Protein AF-A0A1B6AHB2-F1 (afdb_monomer)

Mean predicted aligned error: 6.26 Å

Secondary structure (DSSP, 8-state):
---GGGGS-HHHHHHHHHHHHHHHHHHHHTT---HHHHHHHHHHHHHHHHHHHHHHHHHHHHHHHHHHHHHTT-HHHHHHHHHHHHHHHHHHHHHHHHHHHHHHHHHHHHHHT-

Radius of gyration: 19.53 Å; Cα contacts (8 Å, |Δi|>4): 62; chains: 1; bounding box: 41×27×60 Å

Solvent-accessible surface area (backbone atoms only — not comparable to full-atom values): 6198 Å² total; per-residue (Å²): 130,86,63,72,66,80,78,44,55,72,71,57,42,53,55,47,44,52,54,37,52,52,51,32,54,52,27,53,74,72,71,44,86,40,65,69,37,51,54,52,40,50,58,44,47,56,54,52,51,49,50,49,29,54,49,49,41,54,49,32,58,56,48,50,60,52,31,59,63,36,38,81,79,40,49,73,60,20,52,54,52,48,57,52,37,51,53,53,35,51,52,30,52,52,52,50,51,55,52,51,52,55,52,51,52,55,55,52,55,59,60,75,76,108

Nearest PDB structures (foldseek):
  3fd9-assembly1_C  TM=6.848E-01  e=2.335E+00  Pseudomonas aeruginosa UCBPP-PA14
  1tkn-assembly1_A  TM=3.812E-01  e=1.404E+00  Homo sapiens
  2ysu-assembly1_B  TM=3.531E-01  e=4.869E+00  Escherichia coli
  7nsu-assembly1_D  TM=3.638E-01  e=5.152E+00  Escherichia coli

Sequence (114 aa):
MTTPYASMNTPELVALRGRLASSYVEAHRDGQDTEVHTTRLVAADSVLTAREAVHVLSRAQQAARWVEALAEHAPHRAATYAAEIERAAEAALSHAATLREQCAAVTAEGEQKR

Foldseek 3Di:
DPDVLLVDDLVRLVVVLVVLVVVLVVCVVVVHDNPVSVVSNVVSVLNNLLVVLVVLLVVLVVVLVVLVVCCVPPVVVSVVSNVVSVVSNVVSVVSNVVSVVVVVVVVVVVVVVD

Structure (mmCIF, N/CA/C/O backbone):
data_AF-A0A1B6AHB2-F1
#
_entry.id   AF-A0A1B6AHB2-F1
#
loop_
_atom_site.group_PDB
_atom_site.id
_atom_site.type_symbol
_atom_site.label_atom_id
_atom_site.label_alt_id
_atom_site.label_comp_id
_atom_site.label_asym_id
_atom_site.label_entity_id
_atom_site.label_seq_id
_atom_site.pdbx_PDB_ins_code
_atom_site.Cartn_x
_atom_site.Cartn_y
_atom_site.Cartn_z
_atom_site.occupancy
_atom_site.B_iso_or_equiv
_atom_site.auth_seq_id
_atom_site.auth_comp_id
_atom_site.auth_asym_id
_atom_site.auth_atom_id
_atom_site.pdbx_PDB_model_num
ATOM 1 N N . MET A 1 1 ? -3.946 -13.527 19.192 1.00 41.31 1 MET A N 1
ATOM 2 C CA . MET A 1 1 ? -5.226 -13.296 18.489 1.00 41.31 1 MET A CA 1
ATOM 3 C C . MET A 1 1 ? -4.915 -13.129 17.016 1.00 41.31 1 MET A C 1
ATOM 5 O O . MET A 1 1 ? -4.223 -12.183 16.674 1.00 41.31 1 MET A O 1
ATOM 9 N N . THR A 1 2 ? -5.354 -14.047 16.161 1.00 45.41 2 THR A N 1
ATOM 10 C CA . THR A 1 2 ? -5.328 -13.863 14.704 1.00 45.41 2 THR A CA 1
ATOM 11 C C . THR A 1 2 ? -6.244 -12.688 14.374 1.00 45.41 2 THR A C 1
ATOM 13 O O . THR A 1 2 ? -7.453 -12.755 14.585 1.00 45.41 2 THR A O 1
ATOM 16 N N . THR A 1 3 ? -5.673 -11.563 13.954 1.00 56.09 3 THR A N 1
ATOM 17 C CA . THR A 1 3 ? -6.435 -10.375 13.568 1.00 56.09 3 THR A CA 1
ATOM 18 C C . THR A 1 3 ? -7.291 -10.712 12.338 1.00 56.09 3 THR A C 1
ATOM 20 O O . THR A 1 3 ? -6.745 -11.150 11.324 1.00 56.09 3 THR A O 1
ATOM 23 N N . PRO A 1 4 ? -8.625 -10.517 12.379 1.00 80.12 4 PRO A N 1
ATOM 24 C CA . PRO A 1 4 ? -9.534 -10.995 11.330 1.00 80.12 4 PRO A CA 1
ATOM 25 C C . PRO A 1 4 ? -9.273 -10.352 9.955 1.00 80.12 4 PRO A C 1
ATOM 27 O O . PRO A 1 4 ? -9.627 -10.922 8.925 1.00 80.12 4 PRO A O 1
ATOM 30 N N . TYR A 1 5 ? -8.597 -9.201 9.918 1.00 85.88 5 TYR A N 1
ATOM 31 C CA . TYR A 1 5 ? -8.300 -8.438 8.703 1.00 85.88 5 TYR A CA 1
ATOM 32 C C . TYR A 1 5 ? -7.401 -9.183 7.708 1.00 85.88 5 TYR A C 1
ATOM 34 O O . TYR A 1 5 ? -7.607 -9.076 6.502 1.00 85.88 5 TYR A O 1
ATOM 42 N N . ALA A 1 6 ? -6.433 -9.971 8.195 1.00 81.31 6 ALA A N 1
ATOM 43 C CA . ALA A 1 6 ? -5.492 -10.689 7.332 1.00 81.31 6 ALA A CA 1
ATOM 44 C C . ALA A 1 6 ? -6.182 -11.779 6.490 1.00 81.31 6 ALA A C 1
ATOM 46 O O . ALA A 1 6 ? -5.744 -12.061 5.376 1.00 81.31 6 ALA A O 1
ATOM 47 N N . SER A 1 7 ? -7.276 -12.349 7.008 1.00 88.38 7 SER A N 1
ATOM 48 C CA . SER A 1 7 ? -8.059 -13.399 6.342 1.00 88.38 7 SER A CA 1
ATOM 49 C C . SER A 1 7 ? -9.059 -12.885 5.299 1.00 88.38 7 SER A C 1
ATOM 51 O O . SER A 1 7 ? -9.494 -13.658 4.452 1.00 88.38 7 SER A O 1
ATOM 53 N N . MET A 1 8 ? -9.409 -11.596 5.333 1.00 93.25 8 MET A N 1
ATOM 54 C CA . MET A 1 8 ? -10.359 -10.988 4.391 1.00 93.25 8 MET A CA 1
ATOM 55 C C . MET A 1 8 ? -9.699 -10.735 3.043 1.00 93.25 8 MET A C 1
ATOM 57 O O . MET A 1 8 ? -8.553 -10.297 3.011 1.00 93.25 8 MET A O 1
ATOM 61 N N . ASN A 1 9 ? -10.398 -10.890 1.923 1.00 94.44 9 ASN A N 1
ATOM 62 C CA . ASN A 1 9 ? -9.869 -10.414 0.638 1.00 94.44 9 ASN A CA 1
ATOM 63 C C . ASN A 1 9 ? -9.851 -8.866 0.574 1.00 94.44 9 ASN A C 1
ATOM 65 O O . ASN A 1 9 ? -10.346 -8.175 1.468 1.00 94.44 9 ASN A O 1
ATOM 69 N N . THR A 1 10 ? -9.206 -8.287 -0.447 1.00 92.94 10 THR A N 1
ATOM 70 C CA . THR A 1 10 ? -9.093 -6.819 -0.568 1.00 92.94 10 THR A CA 1
ATOM 71 C C . THR A 1 10 ? -10.461 -6.125 -0.656 1.00 92.94 10 THR A C 1
ATOM 73 O O . THR A 1 10 ? -10.664 -5.180 0.106 1.00 92.94 10 THR A O 1
ATOM 76 N N . PRO A 1 11 ? -11.423 -6.582 -1.485 1.00 96.31 11 PRO A N 1
ATOM 77 C CA . PRO A 1 11 ? -12.769 -6.001 -1.508 1.00 96.31 11 PRO A CA 1
ATOM 78 C C . PRO A 1 11 ? -13.484 -6.002 -0.148 1.00 96.31 11 PRO A C 1
ATOM 80 O O . PRO A 1 11 ? -14.030 -4.978 0.265 1.00 96.31 11 PRO A O 1
ATOM 83 N N . GLU A 1 12 ? -13.453 -7.122 0.576 1.00 95.50 12 GLU A N 1
ATOM 84 C CA . GLU A 1 12 ? -14.058 -7.252 1.908 1.00 95.50 12 GLU A CA 1
ATOM 85 C C . GLU A 1 12 ? -13.451 -6.271 2.910 1.00 95.50 12 GLU A C 1
ATOM 87 O O . GLU A 1 12 ? -14.174 -5.625 3.674 1.00 95.50 12 GLU A O 1
ATOM 92 N N . LEU A 1 13 ? -12.125 -6.137 2.885 1.00 95.44 13 LEU A N 1
ATOM 93 C CA . LEU A 1 13 ? -11.394 -5.264 3.791 1.00 95.44 13 LEU A CA 1
ATOM 94 C C . LEU A 1 13 ? -11.642 -3.779 3.488 1.00 95.44 13 LEU A C 1
ATOM 96 O O . LEU A 1 13 ? -11.825 -2.994 4.416 1.00 95.44 13 LEU A O 1
ATOM 100 N N . VAL A 1 14 ? -11.731 -3.394 2.210 1.00 95.56 14 VAL A N 1
ATOM 101 C CA . VAL A 1 14 ? -12.120 -2.031 1.806 1.00 95.56 14 VAL A CA 1
ATOM 102 C C . VAL A 1 14 ? -13.544 -1.716 2.266 1.00 95.56 14 VAL A C 1
ATOM 104 O O . VAL A 1 14 ? -13.785 -0.661 2.856 1.00 95.56 14 VAL A O 1
ATOM 107 N N . ALA A 1 15 ? -14.485 -2.644 2.068 1.00 95.38 15 ALA A N 1
ATOM 108 C CA . ALA A 1 15 ? -15.858 -2.476 2.536 1.00 95.38 15 ALA A CA 1
ATOM 109 C C . ALA A 1 15 ? -15.926 -2.346 4.069 1.00 95.38 15 ALA A C 1
ATOM 111 O O . ALA A 1 15 ? -16.686 -1.531 4.596 1.00 95.38 15 ALA A O 1
ATOM 112 N N . LEU A 1 16 ? -15.115 -3.119 4.798 1.00 93.88 16 LEU A N 1
ATOM 113 C CA . LEU A 1 16 ? -14.993 -3.000 6.248 1.00 93.88 16 LEU A CA 1
ATOM 114 C C . LEU A 1 16 ? -14.406 -1.650 6.672 1.00 93.88 16 LEU A C 1
ATOM 116 O O . LEU A 1 16 ? -14.953 -1.039 7.588 1.00 93.88 16 LEU A O 1
ATOM 120 N N . ARG A 1 17 ? -13.350 -1.164 6.005 1.00 94.56 17 ARG A N 1
ATOM 121 C CA . ARG A 1 17 ? -12.772 0.165 6.266 1.00 94.56 17 ARG A CA 1
ATOM 122 C C . ARG A 1 17 ? -13.831 1.256 6.126 1.00 94.56 17 ARG A C 1
ATOM 124 O O . ARG A 1 17 ? -13.928 2.117 6.992 1.00 94.56 17 ARG A O 1
ATOM 131 N N . GLY A 1 18 ? -14.666 1.173 5.087 1.00 95.06 18 GLY A N 1
ATOM 132 C CA . GLY A 1 18 ? -15.800 2.080 4.890 1.00 95.06 18 GLY A CA 1
ATOM 133 C C . GLY A 1 18 ? -16.779 2.069 6.067 1.00 95.06 18 GLY A C 1
ATOM 134 O O . GLY A 1 18 ? -17.089 3.122 6.614 1.00 95.06 18 GLY A O 1
ATOM 135 N N . ARG A 1 19 ? -17.198 0.881 6.527 1.00 94.88 19 ARG A N 1
ATOM 136 C CA . ARG A 1 19 ? -18.091 0.755 7.696 1.00 94.88 19 ARG A CA 1
ATOM 137 C C . ARG A 1 19 ? -17.468 1.313 8.975 1.00 94.88 19 ARG A C 1
ATOM 139 O O . ARG A 1 19 ? -18.148 2.001 9.730 1.00 94.88 19 ARG A O 1
ATOM 146 N N . LEU A 1 20 ? -16.186 1.032 9.213 1.00 93.44 20 LEU A N 1
ATOM 147 C CA . LEU A 1 20 ? -15.460 1.543 10.377 1.00 93.44 20 LEU A CA 1
ATOM 148 C C . LEU A 1 20 ? -15.352 3.072 10.352 1.00 93.44 20 LEU A C 1
ATOM 150 O O . LEU A 1 20 ? -15.505 3.697 11.396 1.00 93.44 20 LEU A O 1
ATOM 154 N N . ALA A 1 21 ? -15.145 3.667 9.174 1.00 94.19 21 ALA A N 1
ATOM 155 C CA . ALA A 1 21 ? -15.104 5.116 9.005 1.00 94.19 21 ALA A CA 1
ATOM 156 C C . ALA A 1 21 ? -16.470 5.755 9.288 1.00 94.19 21 ALA A C 1
ATOM 158 O O . ALA A 1 21 ? -16.538 6.744 10.011 1.00 94.19 21 ALA A O 1
ATOM 159 N N . SER A 1 22 ? -17.562 5.160 8.795 1.00 96.00 22 SER A N 1
ATOM 160 C CA . SER A 1 22 ? -18.919 5.612 9.132 1.00 96.00 22 SER A CA 1
ATOM 161 C C . SER A 1 22 ? -19.183 5.535 10.637 1.00 96.00 22 SER A C 1
ATOM 163 O O . SER A 1 22 ? -19.607 6.523 11.226 1.00 96.00 22 SER A O 1
ATOM 165 N N . SER A 1 23 ? -18.840 4.408 11.272 1.00 93.38 23 SER A N 1
ATOM 166 C CA . SER A 1 23 ? -19.028 4.231 12.721 1.00 93.38 23 SER A CA 1
ATOM 167 C C . SER A 1 23 ? -18.193 5.221 13.540 1.00 93.38 23 SER A C 1
ATOM 169 O O . SER A 1 23 ? -18.660 5.726 14.552 1.00 93.38 23 SER A O 1
ATOM 171 N N . TYR A 1 24 ? -16.965 5.526 13.100 1.00 94.38 24 TYR A N 1
ATOM 172 C CA . TYR A 1 24 ? -16.126 6.550 13.724 1.00 94.38 24 TYR A CA 1
ATOM 173 C C . TYR A 1 24 ? -16.796 7.929 13.686 1.00 94.38 24 TYR A C 1
ATOM 175 O O . TYR A 1 24 ? -16.838 8.618 14.700 1.00 94.38 24 TYR A O 1
ATOM 183 N N . VAL A 1 25 ? -17.332 8.326 12.527 1.00 95.94 25 VAL A N 1
ATOM 184 C CA . VAL A 1 25 ? -18.003 9.625 12.356 1.00 95.94 25 VAL A CA 1
ATOM 185 C C . VAL A 1 25 ? -19.260 9.719 13.221 1.00 95.94 25 VAL A C 1
ATOM 187 O O . VAL A 1 25 ? -19.486 10.754 13.843 1.00 95.94 25 VAL A O 1
ATOM 190 N N . GLU A 1 26 ? -20.056 8.651 13.288 1.00 96.00 26 GLU A N 1
ATOM 191 C CA . GLU A 1 26 ? -21.237 8.569 14.158 1.00 96.00 26 GLU A CA 1
ATOM 192 C C . GLU A 1 26 ? -20.846 8.682 15.638 1.00 96.00 26 GLU A C 1
ATOM 194 O O . GLU A 1 26 ? -21.339 9.567 16.334 1.00 96.00 26 GLU A O 1
ATOM 199 N N . ALA A 1 27 ? -19.876 7.882 16.092 1.00 93.44 27 ALA A N 1
ATOM 200 C CA . ALA A 1 27 ? -19.373 7.929 17.463 1.00 93.44 27 ALA A CA 1
ATOM 201 C C . ALA A 1 27 ? -18.822 9.317 17.834 1.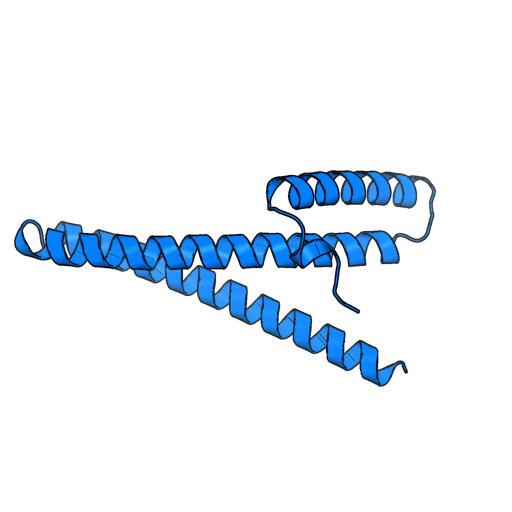00 93.44 27 ALA A C 1
ATOM 203 O O . ALA A 1 27 ? -19.129 9.841 18.902 1.00 93.44 27 ALA A O 1
ATOM 204 N N . HIS A 1 28 ? -18.056 9.946 16.937 1.00 94.44 28 HIS A N 1
ATOM 205 C CA . HIS A 1 28 ? -17.522 11.288 17.155 1.00 94.44 28 HIS A CA 1
ATOM 206 C C . HIS A 1 28 ? -18.635 12.337 17.274 1.00 94.44 28 HIS A C 1
ATOM 208 O O . HIS A 1 28 ? -18.585 13.199 18.151 1.00 94.44 28 HIS A O 1
ATOM 214 N N . ARG A 1 29 ? -19.658 12.252 16.414 1.00 96.19 29 ARG A N 1
ATOM 215 C CA . ARG A 1 29 ? -20.813 13.158 16.434 1.00 96.19 29 ARG A CA 1
ATOM 216 C C . ARG A 1 29 ? -21.609 13.045 17.734 1.00 96.19 29 ARG A C 1
ATOM 218 O O . ARG A 1 29 ? -22.061 14.066 18.247 1.00 96.19 29 ARG A O 1
ATOM 225 N N . ASP A 1 30 ? -21.744 11.834 18.257 1.00 96.00 30 ASP A N 1
ATOM 226 C CA . ASP A 1 30 ? -22.501 11.547 19.478 1.00 96.00 30 ASP A CA 1
ATOM 227 C C . ASP A 1 30 ? -21.668 11.746 20.760 1.00 96.00 30 ASP A C 1
ATOM 229 O O . ASP A 1 30 ? -22.150 11.490 21.865 1.00 96.00 30 ASP A O 1
ATOM 233 N N . GLY A 1 31 ? -20.416 12.208 20.634 1.00 94.12 31 GLY A N 1
ATOM 234 C CA . GLY A 1 31 ? -19.502 12.417 21.760 1.00 94.12 31 GLY A CA 1
ATOM 235 C C . GLY A 1 31 ? -19.067 11.120 22.449 1.00 94.12 31 GLY A C 1
ATOM 236 O O . GLY A 1 31 ? -18.669 11.146 23.613 1.00 94.12 31 GLY A O 1
ATOM 237 N N . GLN A 1 32 ? -19.176 9.985 21.758 1.00 94.88 32 GLN A N 1
ATOM 238 C CA . GLN A 1 32 ? -18.738 8.680 22.245 1.00 94.88 32 GLN A CA 1
ATOM 239 C C . GLN A 1 32 ? -17.214 8.541 22.136 1.00 94.88 32 GLN A C 1
ATOM 241 O O . GLN A 1 32 ? -16.551 9.248 21.373 1.00 94.88 32 GLN A O 1
ATOM 246 N N . ASP A 1 33 ? -16.653 7.585 22.877 1.00 91.19 33 ASP A N 1
ATOM 247 C CA . ASP A 1 33 ? -15.253 7.203 22.713 1.00 91.19 33 ASP A CA 1
ATOM 248 C C . ASP A 1 33 ? -15.003 6.645 21.298 1.00 91.19 33 ASP A C 1
ATOM 250 O O . ASP A 1 33 ? -15.700 5.752 20.813 1.00 91.19 33 ASP A O 1
ATOM 254 N N . THR A 1 34 ? -13.988 7.189 20.628 1.00 93.19 34 THR A N 1
ATOM 255 C CA . THR A 1 34 ? -13.626 6.854 19.245 1.00 93.19 34 THR A CA 1
ATOM 256 C C . THR A 1 34 ? -12.336 6.038 19.139 1.00 93.19 34 THR A C 1
ATOM 258 O O . THR A 1 34 ? -11.958 5.635 18.032 1.00 93.19 34 THR A O 1
ATOM 261 N N . GLU A 1 35 ? -11.657 5.754 20.255 1.00 89.94 35 GLU A N 1
ATOM 262 C CA . GLU A 1 35 ? -10.350 5.086 20.268 1.00 89.94 35 GLU A CA 1
ATOM 263 C C . GLU A 1 35 ? -10.418 3.694 19.619 1.00 89.94 35 GLU A C 1
ATOM 265 O O . GLU A 1 35 ? -9.585 3.333 18.778 1.00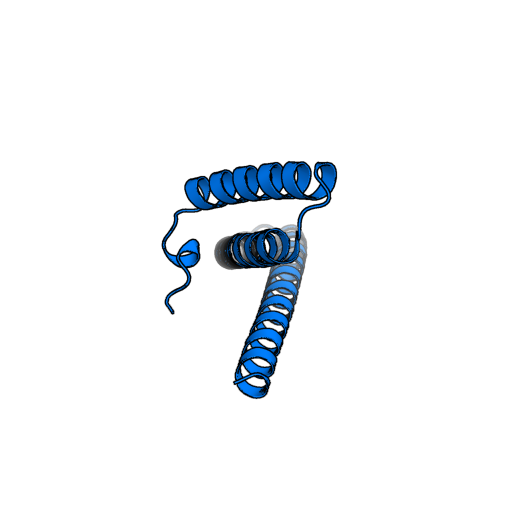 89.94 35 GLU A O 1
ATOM 270 N N . VAL A 1 36 ? -11.479 2.939 19.915 1.00 87.94 36 VAL A N 1
ATOM 271 C CA . VAL A 1 36 ? -11.713 1.607 19.338 1.00 87.94 36 VAL A CA 1
ATOM 272 C C . VAL A 1 36 ? -11.904 1.678 17.820 1.00 87.94 36 VAL A C 1
ATOM 274 O O . VAL A 1 36 ? -11.381 0.835 17.088 1.00 87.94 36 VAL A O 1
ATOM 277 N N . HIS A 1 37 ? -12.625 2.681 17.316 1.00 88.69 37 HIS A N 1
ATOM 278 C CA . HIS A 1 37 ? -12.848 2.843 15.877 1.00 88.69 37 HIS A CA 1
ATOM 279 C C . HIS A 1 37 ? -11.565 3.255 15.154 1.00 88.69 37 HIS A C 1
ATOM 281 O O . HIS A 1 37 ? -11.245 2.681 14.112 1.00 88.69 37 HIS A O 1
ATOM 287 N N . THR A 1 38 ? -10.793 4.165 15.749 1.00 89.12 38 THR A N 1
ATOM 288 C CA . THR A 1 38 ? -9.487 4.601 15.238 1.00 89.12 38 THR A CA 1
ATOM 289 C C . THR A 1 38 ? -8.516 3.427 15.149 1.00 89.12 38 THR A C 1
ATOM 291 O O . THR A 1 38 ? -7.952 3.168 14.088 1.00 89.12 38 THR A O 1
ATOM 294 N N . THR A 1 39 ? -8.398 2.637 16.218 1.00 89.50 39 THR A N 1
ATOM 295 C CA . THR A 1 39 ? -7.510 1.464 16.262 1.00 89.50 39 THR A CA 1
ATOM 296 C C . THR A 1 39 ? -7.866 0.443 15.180 1.00 89.50 39 THR A C 1
ATOM 298 O O . THR A 1 39 ? -6.995 -0.106 14.503 1.00 89.50 39 THR A O 1
ATOM 301 N N . ARG A 1 40 ? -9.164 0.190 14.973 1.00 90.56 40 ARG A N 1
ATOM 302 C CA . ARG A 1 40 ? -9.633 -0.757 13.950 1.00 90.56 40 ARG A CA 1
ATOM 303 C C . ARG A 1 40 ? -9.443 -0.222 12.530 1.00 90.56 40 ARG A C 1
ATOM 305 O O . ARG A 1 40 ? -9.122 -1.014 11.647 1.00 90.56 40 ARG A O 1
ATOM 312 N N . LEU A 1 41 ? -9.618 1.084 12.312 1.00 91.38 41 LEU A N 1
ATOM 313 C CA . LEU A 1 41 ? -9.336 1.741 11.032 1.00 91.38 41 LEU A CA 1
ATOM 314 C C . LEU A 1 41 ? -7.862 1.626 10.666 1.00 91.38 41 LEU A C 1
ATOM 316 O O . LEU A 1 41 ? -7.560 1.160 9.571 1.00 91.38 41 LEU A O 1
ATOM 320 N N . VAL A 1 42 ? -6.968 1.972 11.596 1.00 89.94 42 VAL A N 1
ATOM 321 C CA . VAL A 1 42 ? -5.517 1.857 11.402 1.00 89.94 42 VAL A CA 1
ATOM 322 C C . VAL A 1 42 ? -5.141 0.417 11.064 1.00 89.94 42 VAL A C 1
ATOM 324 O O . VAL A 1 42 ? -4.470 0.183 10.067 1.00 89.94 42 VAL A O 1
ATOM 327 N N . ALA A 1 43 ? -5.652 -0.568 11.808 1.00 88.69 43 ALA A N 1
ATOM 328 C CA . ALA A 1 43 ? -5.357 -1.974 11.538 1.00 88.69 43 ALA A CA 1
ATOM 329 C C . ALA A 1 43 ? -5.834 -2.448 10.149 1.00 88.69 43 ALA A C 1
ATOM 331 O O . ALA A 1 43 ? -5.133 -3.211 9.483 1.00 88.69 43 ALA A O 1
ATOM 332 N N . ALA A 1 44 ? -7.019 -2.016 9.703 1.00 91.75 44 ALA A N 1
ATOM 333 C CA . ALA A 1 44 ? -7.519 -2.344 8.369 1.00 91.75 44 ALA A CA 1
ATOM 334 C C . ALA A 1 44 ? -6.688 -1.666 7.267 1.00 91.75 44 ALA A C 1
ATOM 336 O O . ALA A 1 44 ? -6.371 -2.303 6.261 1.00 91.75 44 ALA A O 1
ATOM 337 N N . ASP A 1 45 ? -6.312 -0.403 7.471 1.00 91.50 45 ASP A N 1
ATOM 338 C CA . ASP A 1 45 ? -5.514 0.365 6.520 1.00 91.50 45 ASP A CA 1
ATOM 339 C C . ASP A 1 45 ? -4.094 -0.201 6.396 1.00 91.50 45 ASP A C 1
ATOM 341 O O . ASP A 1 45 ? -3.644 -0.456 5.286 1.00 91.50 45 ASP A O 1
ATOM 345 N N . SER A 1 46 ? -3.441 -0.571 7.504 1.00 90.62 46 SER A N 1
ATOM 346 C CA . SER A 1 46 ? -2.124 -1.226 7.480 1.00 90.62 46 SER A CA 1
ATOM 347 C C . SER A 1 46 ? -2.105 -2.498 6.626 1.00 90.62 46 SER A C 1
ATOM 349 O O . SER A 1 46 ? -1.138 -2.745 5.905 1.00 90.62 46 SER A O 1
ATOM 351 N N . VAL A 1 47 ? -3.170 -3.308 6.664 1.00 92.19 47 VAL A N 1
ATOM 352 C CA . VAL A 1 47 ? -3.266 -4.520 5.832 1.00 92.19 47 VAL A CA 1
ATOM 353 C C . VAL A 1 47 ? -3.478 -4.174 4.355 1.00 92.19 47 VAL A C 1
ATOM 355 O O . VAL A 1 47 ? -2.879 -4.820 3.493 1.00 92.19 47 VAL A O 1
ATOM 358 N N . LEU A 1 48 ? -4.299 -3.168 4.038 1.00 92.81 48 LEU A N 1
ATOM 359 C CA . LEU A 1 48 ? -4.487 -2.702 2.657 1.00 92.81 48 LEU A CA 1
ATOM 360 C C . LEU A 1 48 ? -3.182 -2.161 2.074 1.00 92.81 48 LEU A C 1
ATOM 362 O O . LEU A 1 48 ? -2.777 -2.568 0.987 1.00 92.81 48 LEU A O 1
ATOM 366 N N . THR A 1 49 ? -2.486 -1.334 2.837 1.00 92.06 49 THR A N 1
ATOM 367 C CA . THR A 1 49 ? -1.206 -0.749 2.461 1.00 92.06 49 THR A CA 1
ATOM 368 C C . THR A 1 49 ? -0.122 -1.812 2.278 1.00 92.06 49 THR A C 1
ATOM 370 O O . THR A 1 49 ? 0.615 -1.787 1.294 1.00 92.06 49 THR A O 1
ATOM 373 N N . ALA A 1 50 ? -0.055 -2.816 3.160 1.00 91.81 50 ALA A N 1
ATOM 374 C CA . ALA A 1 50 ? 0.866 -3.939 2.985 1.00 91.81 50 ALA A CA 1
ATOM 375 C C . ALA A 1 50 ? 0.581 -4.723 1.690 1.00 91.81 50 ALA A C 1
ATOM 377 O O . ALA A 1 50 ? 1.508 -5.127 0.986 1.00 91.81 50 ALA A O 1
ATOM 378 N N . ARG A 1 51 ? -0.698 -4.918 1.338 1.00 93.62 51 ARG A N 1
ATOM 379 C CA . ARG A 1 51 ? -1.092 -5.571 0.078 1.00 93.62 51 ARG A CA 1
ATOM 380 C C . ARG A 1 51 ? -0.709 -4.747 -1.139 1.00 93.62 51 ARG A C 1
ATOM 382 O O . ARG A 1 51 ? -0.243 -5.319 -2.123 1.00 93.62 51 ARG A O 1
ATOM 389 N N . GLU A 1 52 ? -0.889 -3.435 -1.074 1.00 92.94 52 GLU A N 1
ATOM 390 C CA . GLU A 1 52 ? -0.473 -2.526 -2.137 1.00 92.94 52 GLU A CA 1
ATOM 391 C C . GLU A 1 52 ? 1.045 -2.567 -2.336 1.00 92.94 52 GLU A C 1
ATOM 393 O O . GLU A 1 52 ? 1.499 -2.753 -3.464 1.00 92.94 52 GLU A O 1
ATOM 398 N N . ALA A 1 53 ? 1.832 -2.535 -1.257 1.00 92.50 53 ALA A N 1
ATOM 399 C CA . ALA A 1 53 ? 3.285 -2.672 -1.336 1.00 92.50 53 ALA A CA 1
ATOM 400 C C . ALA A 1 53 ? 3.704 -3.997 -2.001 1.00 92.50 53 ALA A C 1
ATOM 402 O O . ALA A 1 53 ? 4.512 -4.000 -2.929 1.00 92.50 53 ALA A O 1
ATOM 403 N N . VAL A 1 54 ? 3.107 -5.127 -1.599 1.00 93.81 54 VAL A N 1
ATOM 404 C CA . VAL A 1 54 ? 3.366 -6.437 -2.229 1.00 93.81 54 VAL A CA 1
ATOM 405 C C . VAL A 1 54 ? 2.983 -6.435 -3.712 1.00 93.81 54 VAL A C 1
ATOM 407 O O . VAL A 1 54 ? 3.714 -6.988 -4.540 1.00 93.81 54 VAL A O 1
ATOM 410 N N . HIS A 1 55 ? 1.860 -5.808 -4.069 1.00 94.31 55 HIS A N 1
ATOM 411 C CA . HIS A 1 55 ? 1.429 -5.691 -5.459 1.00 94.31 55 HIS A CA 1
ATOM 412 C C . HIS A 1 55 ? 2.427 -4.878 -6.294 1.00 94.31 55 HIS A C 1
ATOM 414 O O . HIS A 1 55 ? 2.848 -5.341 -7.357 1.00 94.31 55 HIS A O 1
ATOM 420 N N . VAL A 1 56 ? 2.852 -3.711 -5.800 1.00 94.31 56 VAL A N 1
ATOM 421 C CA . VAL A 1 56 ? 3.845 -2.851 -6.461 1.00 94.31 56 VAL A CA 1
ATOM 422 C C . VAL A 1 56 ? 5.165 -3.594 -6.646 1.00 94.31 56 VAL A C 1
ATOM 424 O O . VAL A 1 56 ? 5.690 -3.618 -7.757 1.00 94.31 56 VAL A O 1
ATOM 427 N N . LEU A 1 57 ? 5.664 -4.278 -5.614 1.00 92.94 57 LEU A N 1
ATOM 428 C CA . LEU A 1 57 ? 6.909 -5.048 -5.697 1.00 92.94 57 LEU A CA 1
ATOM 429 C C . LEU A 1 57 ? 6.818 -6.196 -6.704 1.00 92.94 57 LEU A C 1
ATOM 431 O O . LEU A 1 57 ? 7.728 -6.391 -7.507 1.00 92.94 57 LEU A O 1
ATOM 435 N N . SER A 1 58 ? 5.697 -6.917 -6.720 1.00 94.69 58 SER A N 1
ATOM 436 C CA . SER A 1 58 ? 5.475 -7.995 -7.689 1.00 94.69 58 SER A CA 1
ATOM 437 C C . SER A 1 58 ? 5.458 -7.461 -9.123 1.00 94.69 58 SER A C 1
ATOM 439 O O . SER A 1 58 ? 6.042 -8.064 -10.025 1.00 94.69 58 SER A O 1
ATOM 441 N N . ARG A 1 59 ? 4.822 -6.303 -9.350 1.00 94.00 59 ARG A N 1
ATOM 442 C CA . ARG A 1 59 ? 4.822 -5.645 -10.662 1.00 94.00 59 ARG A CA 1
ATOM 443 C C . ARG A 1 59 ? 6.199 -5.126 -11.049 1.00 94.00 59 ARG A C 1
ATOM 445 O O . ARG A 1 59 ? 6.576 -5.289 -12.204 1.00 94.00 59 ARG A O 1
ATOM 452 N N . ALA A 1 60 ? 6.947 -4.554 -10.110 1.00 92.19 60 ALA A N 1
ATOM 453 C CA . ALA A 1 60 ? 8.313 -4.101 -10.336 1.00 92.19 60 ALA A CA 1
ATOM 454 C C . ALA A 1 60 ? 9.214 -5.263 -10.778 1.00 92.19 60 ALA A C 1
ATOM 456 O O . ALA A 1 60 ? 9.906 -5.159 -11.786 1.00 92.19 60 ALA A O 1
ATOM 457 N N . GLN A 1 61 ? 9.123 -6.414 -10.105 1.00 92.31 61 GLN A N 1
ATOM 458 C CA . GLN A 1 61 ? 9.857 -7.626 -10.481 1.00 92.31 61 GLN A CA 1
ATOM 459 C C . GLN A 1 61 ? 9.489 -8.133 -11.882 1.00 92.31 61 GLN A C 1
ATOM 461 O O . GLN A 1 61 ? 10.363 -8.533 -12.647 1.00 92.31 61 GLN A O 1
ATOM 466 N N . GLN A 1 62 ? 8.202 -8.122 -12.237 1.00 91.88 62 GLN A N 1
ATOM 467 C CA . GLN A 1 62 ? 7.761 -8.503 -13.582 1.00 91.88 62 GLN A CA 1
ATOM 468 C C . GLN A 1 62 ? 8.263 -7.515 -14.639 1.00 91.88 62 GLN A C 1
ATOM 470 O O . GLN A 1 62 ? 8.726 -7.932 -15.697 1.00 91.88 62 GLN A O 1
ATOM 475 N N . ALA A 1 63 ? 8.187 -6.216 -14.353 1.00 90.81 63 ALA A N 1
ATOM 476 C CA . ALA A 1 63 ? 8.619 -5.163 -15.259 1.00 90.81 63 ALA A CA 1
ATOM 477 C C . ALA A 1 63 ? 10.143 -5.163 -15.462 1.00 90.81 63 ALA A C 1
ATOM 479 O O . ALA A 1 63 ? 10.591 -4.954 -16.584 1.00 90.81 63 ALA A O 1
ATOM 480 N N . ALA A 1 64 ? 10.933 -5.487 -14.433 1.00 89.31 64 ALA A N 1
ATOM 481 C CA . ALA A 1 64 ? 12.387 -5.621 -14.545 1.00 89.31 64 ALA A CA 1
ATOM 482 C C . ALA A 1 64 ? 12.790 -6.657 -15.610 1.00 89.31 64 ALA A C 1
ATOM 484 O O . ALA A 1 64 ? 13.633 -6.373 -16.456 1.00 89.31 64 ALA A O 1
ATOM 485 N N . ARG A 1 65 ? 12.097 -7.805 -15.666 1.00 91.50 65 ARG A N 1
ATOM 486 C CA . ARG A 1 65 ? 12.325 -8.829 -16.707 1.00 91.50 65 ARG A CA 1
ATOM 487 C C . ARG A 1 65 ? 12.044 -8.306 -18.118 1.00 91.50 65 ARG A C 1
ATOM 489 O O . ARG A 1 65 ? 12.734 -8.661 -19.067 1.00 91.50 65 ARG A O 1
ATOM 496 N N . TRP A 1 66 ? 11.025 -7.460 -18.268 1.00 92.00 66 TRP A N 1
ATOM 497 C CA . TRP A 1 66 ? 10.723 -6.818 -19.550 1.00 92.00 66 TRP A CA 1
ATOM 498 C C . TRP A 1 66 ? 11.757 -5.756 -19.925 1.00 92.00 66 TRP A C 1
ATOM 500 O O . TRP A 1 66 ? 12.074 -5.611 -21.102 1.00 92.00 66 TRP A O 1
ATOM 510 N N . VAL A 1 67 ? 12.291 -5.027 -18.944 1.00 92.06 67 VAL A N 1
ATOM 511 C CA . VAL A 1 67 ? 13.356 -4.040 -19.152 1.00 92.06 67 VAL A CA 1
ATOM 512 C C . VAL A 1 67 ? 14.647 -4.704 -19.621 1.00 92.06 67 VAL A C 1
ATOM 514 O O . VAL A 1 67 ? 15.275 -4.184 -20.540 1.00 92.06 67 VAL A O 1
ATOM 517 N N . GLU A 1 68 ? 15.006 -5.861 -19.060 1.00 89.56 68 GLU A N 1
ATOM 518 C CA . GLU A 1 68 ? 16.153 -6.659 -19.517 1.00 89.56 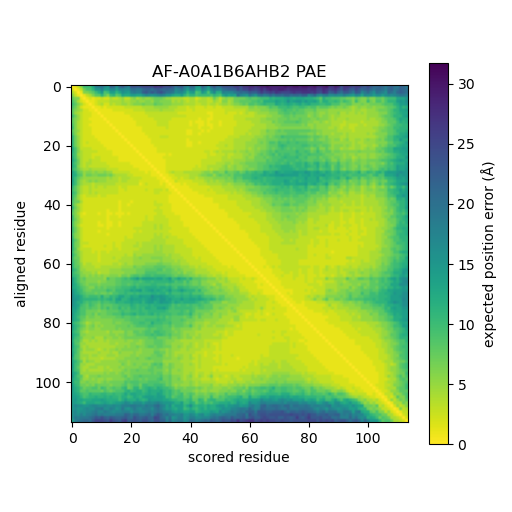68 GLU A CA 1
ATOM 519 C C . GLU A 1 68 ? 16.018 -7.028 -21.001 1.00 89.56 68 GLU A C 1
ATOM 521 O O . GLU A 1 68 ? 16.923 -6.755 -21.786 1.00 89.56 68 GLU A O 1
ATOM 526 N N . ALA 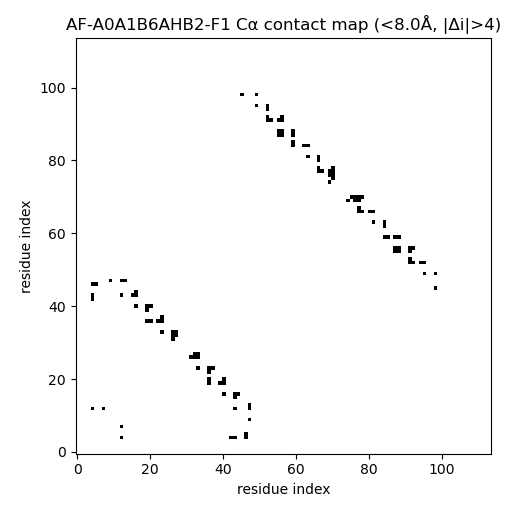A 1 69 ? 14.853 -7.537 -21.414 1.00 91.94 69 ALA A N 1
ATOM 527 C CA . ALA A 1 69 ? 14.585 -7.846 -22.820 1.00 91.94 69 ALA A CA 1
ATOM 528 C C . ALA A 1 69 ? 14.572 -6.590 -23.716 1.00 91.94 69 ALA A C 1
ATOM 530 O O . ALA A 1 69 ? 15.050 -6.609 -24.848 1.00 91.94 69 ALA A O 1
ATOM 531 N N . LEU A 1 70 ? 14.040 -5.465 -23.222 1.00 92.25 70 LEU A N 1
ATOM 532 C CA . LEU A 1 70 ? 14.010 -4.203 -23.966 1.00 92.25 70 LEU A CA 1
ATOM 533 C C . LEU A 1 70 ? 15.413 -3.615 -24.167 1.00 92.25 70 LEU A C 1
ATOM 535 O O . LEU A 1 70 ? 15.641 -2.929 -25.167 1.00 92.25 70 LEU A O 1
ATOM 539 N N . ALA A 1 71 ? 16.343 -3.860 -23.243 1.00 92.69 71 ALA A N 1
ATOM 54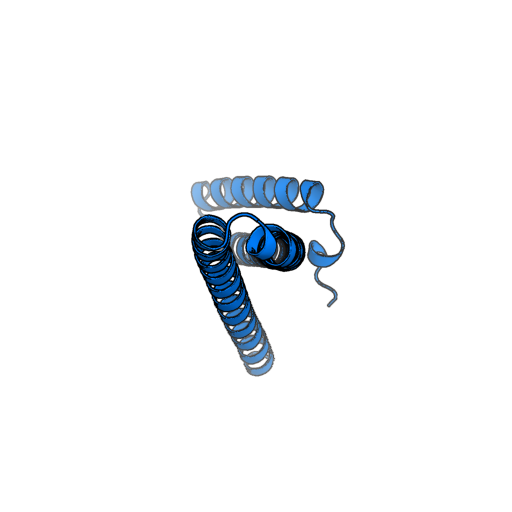0 C CA . ALA A 1 71 ? 17.696 -3.317 -23.300 1.00 92.69 71 ALA A CA 1
ATOM 541 C C . ALA A 1 71 ? 18.460 -3.769 -24.556 1.00 92.69 71 ALA A C 1
ATOM 543 O O . ALA A 1 71 ? 19.259 -2.994 -25.081 1.00 92.69 71 ALA A O 1
ATOM 544 N N . GLU A 1 72 ? 18.152 -4.957 -25.087 1.00 91.81 72 GLU A N 1
ATOM 545 C CA . GLU A 1 72 ? 18.727 -5.479 -26.335 1.00 91.81 72 GLU A CA 1
ATOM 546 C C . GLU A 1 72 ? 18.320 -4.663 -27.575 1.00 91.81 72 GLU A C 1
ATOM 548 O O . GLU A 1 72 ? 19.053 -4.617 -28.563 1.00 91.81 72 GLU A O 1
ATOM 553 N N . HIS A 1 73 ? 17.164 -3.993 -27.533 1.00 94.75 73 HIS A N 1
ATOM 554 C CA . HIS A 1 73 ? 16.587 -3.297 -28.688 1.00 94.75 73 HIS A CA 1
ATOM 555 C C . HIS A 1 73 ? 16.537 -1.772 -28.535 1.00 94.75 73 HIS A C 1
ATOM 557 O O . HIS A 1 73 ? 16.608 -1.045 -29.526 1.00 94.75 73 HIS A O 1
ATOM 563 N N . ALA A 1 74 ? 16.383 -1.265 -27.311 1.00 94.44 74 ALA A N 1
ATOM 564 C CA . ALA A 1 74 ? 16.209 0.156 -27.022 1.00 94.44 74 ALA A CA 1
ATOM 565 C C . ALA A 1 74 ? 16.804 0.527 -25.646 1.00 94.44 74 ALA A C 1
ATOM 567 O O . ALA A 1 74 ? 16.056 0.844 -24.714 1.00 94.44 74 ALA A O 1
ATOM 568 N N . PRO A 1 75 ? 18.143 0.555 -25.506 1.00 91.44 75 PRO A N 1
ATOM 569 C CA . PRO A 1 75 ? 18.821 0.687 -24.213 1.00 91.44 75 PRO A CA 1
ATOM 570 C C . PRO A 1 75 ? 18.482 1.988 -23.474 1.00 91.44 75 PRO A C 1
ATOM 572 O O . PRO A 1 75 ? 18.294 1.982 -22.262 1.00 91.44 75 PRO A O 1
ATOM 575 N N . HIS A 1 76 ? 18.315 3.104 -24.190 1.00 92.75 76 HIS A N 1
ATOM 576 C CA . HIS A 1 76 ? 17.927 4.373 -23.565 1.00 92.75 76 HIS A CA 1
ATOM 577 C C . HIS A 1 76 ? 16.509 4.338 -22.980 1.00 92.75 76 HIS A C 1
ATOM 579 O O . HIS A 1 76 ? 16.287 4.869 -21.896 1.00 92.75 76 HIS A O 1
ATOM 585 N N . ARG A 1 77 ? 15.555 3.682 -23.659 1.00 91.44 77 ARG A N 1
ATOM 586 C CA . ARG A 1 77 ? 14.192 3.510 -23.128 1.00 91.44 77 ARG A CA 1
ATOM 587 C C . ARG A 1 77 ? 14.174 2.520 -21.968 1.00 91.44 77 ARG A C 1
ATOM 589 O O . ARG A 1 77 ? 13.495 2.772 -20.979 1.00 91.44 77 ARG A O 1
ATOM 596 N N . ALA A 1 78 ? 14.941 1.435 -22.071 1.00 92.56 78 ALA A N 1
ATOM 597 C CA . ALA A 1 78 ? 15.111 0.472 -20.989 1.00 92.56 78 ALA A CA 1
ATOM 598 C C . ALA A 1 78 ? 15.642 1.148 -19.714 1.00 92.56 78 ALA A C 1
ATOM 600 O O . ALA A 1 78 ? 15.074 0.944 -18.647 1.00 92.56 78 ALA A O 1
ATOM 601 N N . ALA A 1 79 ? 16.642 2.030 -19.829 1.00 91.88 79 ALA A N 1
ATOM 602 C CA . ALA A 1 79 ? 17.181 2.779 -18.693 1.00 91.88 79 ALA A CA 1
ATOM 603 C C . ALA A 1 79 ? 16.142 3.700 -18.023 1.00 91.88 79 ALA A C 1
ATOM 605 O O . ALA A 1 79 ? 16.083 3.768 -16.797 1.00 91.88 79 ALA A O 1
ATOM 606 N N . THR A 1 80 ? 15.290 4.382 -18.801 1.00 93.44 80 THR A N 1
ATOM 607 C CA . THR A 1 80 ? 14.202 5.201 -18.237 1.00 93.44 80 THR A CA 1
ATOM 608 C C . THR A 1 80 ? 13.215 4.349 -17.441 1.00 93.44 80 THR A C 1
ATOM 610 O O . THR A 1 80 ? 12.902 4.686 -16.300 1.00 93.44 80 THR A O 1
ATOM 613 N N . TYR A 1 81 ? 12.773 3.222 -18.004 1.00 91.50 81 TYR A N 1
ATOM 614 C CA . TYR A 1 81 ? 11.850 2.321 -17.313 1.00 91.50 81 TYR A CA 1
ATOM 615 C C . TYR A 1 81 ? 12.484 1.656 -16.087 1.00 91.50 81 TYR A C 1
ATOM 617 O O . TYR A 1 81 ? 11.815 1.537 -15.064 1.00 91.50 81 TYR A O 1
ATOM 625 N N . ALA A 1 82 ? 13.766 1.281 -16.147 1.00 92.88 82 ALA A N 1
ATOM 626 C CA . ALA A 1 82 ? 14.507 0.759 -14.998 1.00 92.88 82 ALA A CA 1
ATOM 627 C C . ALA A 1 82 ? 14.447 1.737 -13.815 1.00 92.88 82 ALA A C 1
ATOM 629 O O . ALA A 1 82 ? 14.006 1.369 -12.730 1.00 92.88 82 ALA A O 1
ATOM 630 N N . ALA A 1 83 ? 14.778 3.009 -14.054 1.00 93.19 83 ALA A N 1
ATOM 631 C CA . ALA A 1 83 ? 14.782 4.040 -13.018 1.00 93.19 83 ALA A CA 1
ATOM 632 C C . ALA A 1 83 ? 13.381 4.349 -12.452 1.00 93.19 83 ALA A C 1
ATOM 634 O O . ALA A 1 83 ? 13.243 4.791 -11.310 1.00 93.19 83 ALA A O 1
ATOM 635 N N . GLU A 1 84 ? 12.317 4.182 -13.240 1.00 93.06 84 GLU A N 1
ATOM 636 C CA . GLU A 1 84 ? 10.935 4.296 -12.750 1.00 93.06 84 GLU A CA 1
ATOM 637 C C . GLU A 1 84 ? 10.547 3.116 -11.854 1.00 93.06 84 GLU A C 1
ATOM 639 O O . GLU A 1 84 ? 9.974 3.316 -10.781 1.00 93.06 84 GLU A O 1
ATOM 644 N N . ILE A 1 85 ? 10.896 1.897 -12.269 1.00 93.56 85 ILE A N 1
ATOM 645 C CA . ILE A 1 85 ? 10.619 0.665 -11.525 1.00 93.56 85 ILE A CA 1
ATOM 646 C C . ILE A 1 85 ? 11.382 0.646 -10.199 1.00 93.56 85 ILE A C 1
ATOM 648 O O . ILE A 1 85 ? 10.791 0.325 -9.169 1.00 93.56 85 ILE A O 1
ATOM 652 N N . GLU A 1 86 ? 12.662 1.019 -10.212 1.00 94.31 86 GLU A N 1
ATOM 653 C CA . GLU A 1 86 ? 13.499 1.104 -9.012 1.00 94.31 86 GLU A CA 1
ATOM 654 C C . GLU A 1 86 ? 12.911 2.080 -7.993 1.00 94.31 86 GLU A C 1
ATOM 656 O O . GLU A 1 86 ? 12.697 1.701 -6.844 1.00 94.31 86 GLU A O 1
ATOM 661 N N . ARG A 1 87 ? 12.534 3.294 -8.421 1.00 94.94 87 ARG A N 1
ATOM 662 C CA . ARG A 1 87 ? 11.896 4.284 -7.535 1.00 94.94 87 ARG A CA 1
ATOM 663 C C . ARG A 1 87 ? 10.582 3.780 -6.941 1.00 94.94 87 ARG A C 1
ATOM 665 O O . ARG A 1 87 ? 10.320 3.994 -5.760 1.00 94.94 87 ARG A O 1
ATOM 672 N N . ALA A 1 88 ? 9.748 3.113 -7.740 1.00 91.69 88 ALA A N 1
ATOM 673 C CA . ALA A 1 88 ? 8.492 2.547 -7.252 1.00 91.69 88 ALA A CA 1
ATOM 674 C C . ALA A 1 88 ? 8.727 1.415 -6.235 1.00 91.69 88 ALA A C 1
ATOM 676 O O . ALA A 1 88 ? 8.033 1.341 -5.219 1.00 91.69 88 ALA A O 1
ATOM 677 N N . ALA A 1 89 ? 9.717 0.552 -6.481 1.00 92.19 89 ALA A N 1
ATOM 678 C CA . ALA A 1 89 ? 10.086 -0.525 -5.570 1.00 92.19 89 ALA A CA 1
ATOM 679 C C . ALA A 1 89 ? 10.671 0.014 -4.258 1.00 92.19 89 ALA A C 1
ATOM 681 O O . ALA A 1 89 ? 10.288 -0.447 -3.185 1.00 92.19 89 ALA A O 1
ATOM 682 N N . GLU A 1 90 ? 11.545 1.017 -4.327 1.00 95.50 90 GLU A N 1
ATOM 683 C CA . GLU A 1 90 ? 12.128 1.669 -3.155 1.00 95.50 90 GLU A CA 1
ATOM 684 C C . GLU A 1 90 ? 11.049 2.325 -2.285 1.00 95.50 90 GLU A C 1
ATOM 686 O O . GLU A 1 90 ? 11.008 2.094 -1.075 1.00 95.50 90 GLU A O 1
ATOM 691 N N . ALA A 1 91 ? 10.109 3.054 -2.895 1.00 94.06 91 ALA A N 1
ATOM 692 C CA . ALA A 1 91 ? 8.980 3.641 -2.178 1.00 94.06 91 ALA A CA 1
ATOM 693 C C . ALA A 1 91 ? 8.113 2.571 -1.488 1.00 94.06 91 ALA A C 1
ATOM 695 O O . ALA A 1 91 ? 7.737 2.731 -0.326 1.00 94.06 91 ALA A O 1
ATOM 696 N N . ALA A 1 92 ? 7.833 1.454 -2.168 1.00 91.81 92 ALA A N 1
ATOM 697 C CA . ALA A 1 92 ? 7.072 0.347 -1.591 1.00 91.81 92 ALA A CA 1
ATOM 698 C C . ALA A 1 92 ? 7.814 -0.337 -0.428 1.00 91.81 92 ALA A C 1
ATOM 700 O O . ALA A 1 92 ? 7.196 -0.653 0.591 1.00 91.81 92 ALA A O 1
ATOM 701 N N . LEU A 1 93 ? 9.132 -0.539 -0.545 1.00 92.06 93 LEU A N 1
ATOM 702 C CA . LEU A 1 93 ? 9.966 -1.098 0.526 1.00 92.06 93 LEU A CA 1
ATOM 703 C C . LEU A 1 93 ? 10.040 -0.162 1.732 1.00 92.06 93 LEU A C 1
ATOM 705 O O . LEU A 1 93 ? 9.909 -0.626 2.864 1.00 92.06 93 LEU A O 1
ATOM 709 N N . SER A 1 94 ? 10.202 1.141 1.498 1.00 93.94 94 SER A N 1
ATOM 710 C CA . SER A 1 94 ? 10.186 2.157 2.551 1.00 93.94 94 SER A CA 1
ATOM 711 C C . SER A 1 94 ? 8.855 2.137 3.305 1.00 93.94 94 SER A C 1
ATOM 713 O O . SER A 1 94 ? 8.841 2.035 4.531 1.00 93.94 94 SER A O 1
ATOM 715 N N . HIS A 1 95 ? 7.734 2.096 2.580 1.00 90.62 95 HIS A N 1
ATOM 716 C CA . HIS A 1 95 ? 6.410 2.015 3.189 1.00 90.62 95 HIS A CA 1
ATOM 717 C C . HIS A 1 95 ? 6.234 0.733 4.022 1.00 90.62 95 HIS A C 1
ATOM 719 O O . HIS A 1 95 ? 5.737 0.770 5.149 1.00 90.62 95 HIS A O 1
ATOM 725 N N . ALA A 1 96 ? 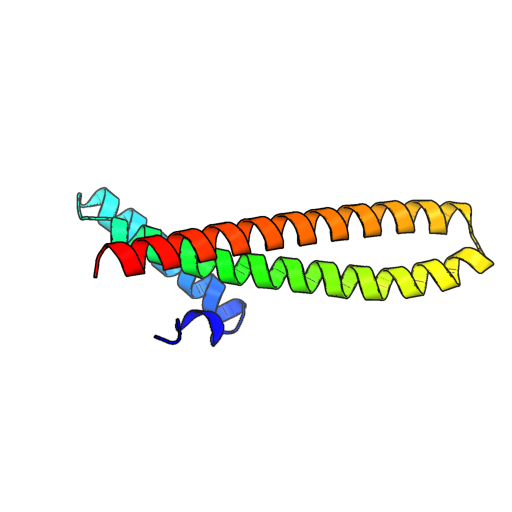6.679 -0.412 3.497 1.00 89.38 96 ALA A N 1
ATOM 726 C CA . ALA A 1 96 ? 6.628 -1.683 4.212 1.00 89.38 96 ALA A CA 1
ATOM 727 C C . ALA A 1 96 ? 7.497 -1.680 5.485 1.00 89.38 96 ALA A C 1
ATOM 729 O O . ALA A 1 96 ? 7.094 -2.254 6.500 1.00 89.38 96 ALA A O 1
ATOM 730 N N . ALA A 1 97 ? 8.660 -1.021 5.458 1.00 90.25 97 ALA A N 1
ATOM 731 C CA . ALA A 1 97 ? 9.521 -0.861 6.627 1.00 90.25 97 ALA A CA 1
ATOM 732 C C . ALA A 1 97 ? 8.834 -0.025 7.717 1.00 90.25 97 ALA A C 1
ATOM 734 O O . ALA A 1 97 ? 8.749 -0.473 8.860 1.00 90.25 97 ALA A O 1
ATOM 735 N N . THR A 1 98 ? 8.241 1.116 7.352 1.00 91.00 98 THR 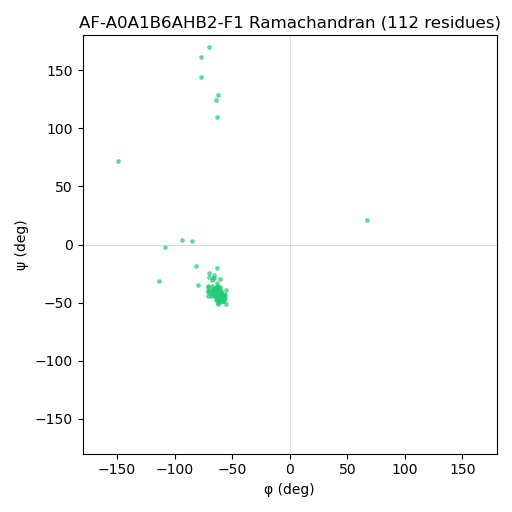A N 1
ATOM 736 C CA . THR A 1 98 ? 7.475 1.952 8.288 1.00 91.00 98 THR A CA 1
ATOM 737 C C . THR A 1 98 ? 6.306 1.188 8.912 1.00 91.00 98 THR A C 1
ATOM 739 O O . THR A 1 98 ? 6.122 1.229 10.128 1.00 91.00 98 THR A O 1
ATOM 742 N N . LEU A 1 99 ? 5.543 0.429 8.117 1.00 87.62 99 LEU A N 1
ATOM 743 C CA . LEU A 1 99 ? 4.457 -0.405 8.646 1.00 87.62 99 LEU A CA 1
ATOM 744 C C . LEU A 1 99 ? 4.963 -1.447 9.646 1.00 87.62 99 LEU A C 1
ATOM 746 O O . LEU A 1 99 ? 4.315 -1.698 10.663 1.00 87.62 99 LEU A O 1
ATOM 750 N N . ARG A 1 100 ? 6.118 -2.062 9.372 1.00 86.38 100 ARG A N 1
ATOM 751 C CA . ARG A 1 100 ? 6.732 -3.043 10.269 1.00 86.38 100 ARG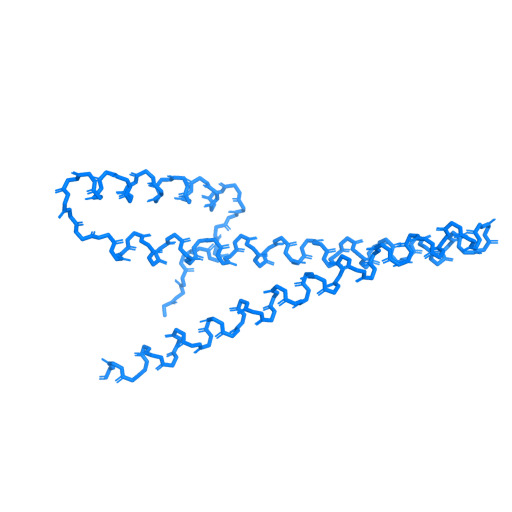 A CA 1
ATOM 752 C C . ARG A 1 100 ? 7.146 -2.406 11.595 1.00 86.38 100 ARG A C 1
ATOM 754 O O . ARG A 1 100 ? 6.897 -3.005 12.638 1.00 86.38 100 ARG A O 1
ATOM 761 N N . GLU A 1 101 ? 7.745 -1.220 11.563 1.00 88.31 101 GLU A N 1
ATOM 762 C CA . GLU A 1 101 ? 8.124 -0.467 12.766 1.00 88.31 101 GLU A CA 1
ATOM 763 C C . GLU A 1 101 ? 6.900 -0.089 13.605 1.00 88.31 101 GLU A C 1
ATOM 765 O O . GLU A 1 101 ? 6.875 -0.339 14.809 1.00 88.31 101 GLU A O 1
ATOM 770 N N . GLN A 1 102 ? 5.847 0.423 12.963 1.00 84.12 102 GLN A N 1
ATOM 771 C CA . GLN A 1 102 ? 4.583 0.754 13.626 1.00 84.12 102 GLN A CA 1
ATOM 772 C C . GLN A 1 102 ? 3.943 -0.479 14.277 1.00 84.12 102 GLN A C 1
ATOM 774 O O . GLN A 1 102 ? 3.501 -0.421 15.423 1.00 84.12 102 GLN A O 1
ATOM 779 N N . CYS A 1 103 ? 3.940 -1.618 13.579 1.00 77.44 103 CYS A N 1
ATOM 780 C CA . CYS A 1 103 ? 3.443 -2.875 14.134 1.00 77.44 103 CYS A CA 1
ATOM 781 C C . CYS A 1 103 ? 4.271 -3.333 15.346 1.00 77.44 103 CYS A C 1
ATOM 783 O O . CYS A 1 103 ? 3.693 -3.773 16.338 1.00 77.44 103 CYS A O 1
ATOM 785 N N . ALA A 1 104 ? 5.602 -3.208 15.283 1.00 79.69 104 ALA A N 1
ATOM 786 C CA . ALA A 1 104 ? 6.499 -3.581 16.376 1.00 79.69 104 ALA A CA 1
ATOM 787 C C . ALA A 1 104 ? 6.284 -2.709 17.628 1.00 79.69 104 ALA A C 1
ATOM 789 O O . ALA A 1 104 ? 6.258 -3.229 18.746 1.00 79.69 104 ALA A O 1
ATOM 790 N N . ALA A 1 105 ? 6.070 -1.402 17.443 1.00 76.50 105 ALA A N 1
ATOM 791 C CA . ALA A 1 105 ? 5.774 -0.467 18.528 1.00 76.50 105 ALA A CA 1
ATOM 792 C C . ALA A 1 105 ? 4.465 -0.825 19.254 1.00 76.50 105 ALA A C 1
ATOM 794 O O . ALA A 1 105 ? 4.445 -0.921 20.480 1.00 76.50 105 ALA A O 1
ATOM 795 N N . VAL A 1 106 ? 3.399 -1.131 18.505 1.00 71.00 106 VAL A N 1
ATOM 796 C CA . VAL A 1 106 ? 2.101 -1.535 19.077 1.00 71.00 106 VAL A CA 1
ATOM 797 C C . VAL A 1 106 ? 2.208 -2.848 19.862 1.00 71.00 106 VAL A C 1
ATOM 799 O O . VAL A 1 106 ? 1.596 -2.985 20.922 1.00 71.00 106 VAL A O 1
ATOM 802 N N . THR A 1 107 ? 2.992 -3.820 19.380 1.00 68.31 107 THR A N 1
ATOM 803 C CA . THR A 1 107 ? 3.206 -5.073 20.122 1.00 68.31 107 THR A CA 1
ATOM 804 C C . THR A 1 107 ? 3.975 -4.863 21.426 1.00 68.31 107 THR A C 1
ATOM 806 O O . THR A 1 107 ? 3.594 -5.451 22.434 1.00 68.31 107 THR A O 1
ATOM 809 N N . ALA A 1 108 ? 4.987 -3.989 21.436 1.0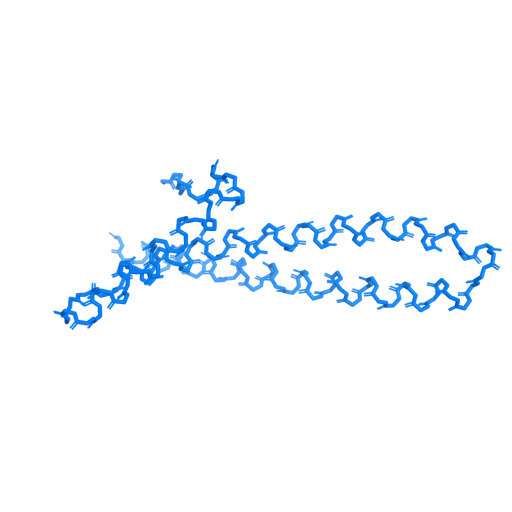0 66.75 108 ALA A N 1
ATOM 810 C CA . ALA A 1 108 ? 5.769 -3.692 22.636 1.00 66.75 108 ALA A CA 1
ATOM 811 C C . ALA A 1 108 ? 4.938 -2.947 23.700 1.00 66.75 108 ALA A C 1
ATOM 813 O O . ALA A 1 108 ? 4.933 -3.329 24.869 1.00 66.75 108 ALA A O 1
ATOM 814 N N . GLU A 1 109 ? 4.152 -1.940 23.304 1.00 62.72 109 GLU A N 1
ATOM 815 C CA . GLU A 1 109 ? 3.261 -1.220 24.230 1.00 62.72 109 GLU A CA 1
ATOM 816 C C . GLU A 1 109 ? 2.165 -2.117 24.828 1.00 62.72 109 GLU A C 1
ATOM 818 O O . GLU A 1 109 ? 1.766 -1.937 25.982 1.00 62.72 109 GLU A O 1
ATOM 823 N N . GLY A 1 110 ? 1.682 -3.098 24.059 1.00 59.41 110 GLY A N 1
ATOM 824 C CA . GLY A 1 110 ? 0.702 -4.082 24.520 1.00 59.41 110 GLY A CA 1
ATOM 825 C C . GLY A 1 110 ? 1.256 -5.089 25.533 1.00 59.41 110 GLY A C 1
ATOM 826 O O . GLY A 1 110 ? 0.494 -5.587 26.363 1.00 59.41 110 GLY A O 1
ATOM 827 N N . GLU A 1 111 ? 2.559 -5.377 25.493 1.00 58.16 111 GLU A N 1
ATOM 828 C CA . GLU A 1 111 ? 3.249 -6.220 26.479 1.00 58.16 111 GLU A CA 1
ATOM 829 C C . GLU A 1 111 ? 3.566 -5.453 27.768 1.00 58.16 111 GLU A C 1
ATOM 831 O O . GLU A 1 111 ? 3.443 -6.019 28.848 1.00 58.16 111 GLU A O 1
ATOM 836 N N . GLN A 1 112 ? 3.884 -4.156 27.687 1.00 54.84 112 GLN A N 1
ATOM 837 C CA . GLN A 1 112 ? 4.150 -3.318 28.865 1.00 54.84 112 GLN A CA 1
ATOM 838 C C . GLN A 1 112 ? 2.902 -3.006 29.714 1.00 54.84 112 GLN A C 1
ATOM 840 O O . GLN A 1 112 ? 3.030 -2.669 30.890 1.00 54.84 112 GLN A O 1
ATOM 845 N N . LYS A 1 113 ? 1.702 -3.052 29.118 1.00 52.91 113 LYS A N 1
ATOM 846 C CA . LYS A 1 113 ? 0.414 -2.767 29.785 1.00 52.91 113 LYS A CA 1
ATOM 847 C C . LYS A 1 113 ? -0.289 -4.021 30.343 1.00 52.91 113 LYS A C 1
ATOM 849 O O . LYS A 1 113 ? -1.418 -3.899 30.820 1.00 52.91 113 LYS A O 1
ATOM 854 N N . ARG A 1 114 ? 0.329 -5.205 30.252 1.00 48.38 114 ARG A N 1
ATOM 855 C CA . ARG A 1 114 ? -0.169 -6.480 30.802 1.00 48.38 114 ARG A CA 1
ATOM 856 C C . ARG A 1 114 ? 0.543 -6.853 32.092 1.00 48.38 114 ARG A C 1
ATOM 858 O O . ARG A 1 114 ? -0.137 -7.477 32.934 1.00 48.38 114 ARG A O 1
#

pLDDT: mean 88.12, std 11.57, range [41.31, 96.31]